Protein AF-A0A836ZQ89-F1 (afdb_monomer)

Mean predicted aligned error: 5.65 Å

Radius of gyration: 13.85 Å; Cα contacts (8 Å, |Δi|>4): 101; chains: 1; bounding box: 37×28×30 Å

Solvent-accessible surface area (backbone atoms only — not comparable to full-atom values): 5110 Å² total; per-residue (Å²): 134,88,80,73,41,78,37,67,58,96,51,58,66,63,53,47,52,40,49,55,52,52,58,74,49,66,87,50,50,81,24,91,89,17,57,43,81,90,74,6,27,27,83,29,20,46,53,32,44,38,40,30,69,74,67,70,41,88,58,57,73,42,59,70,52,52,72,63,56,91,63,85,84,72,54,77,82,52,49,47,64,88,62,126

Sequence (84 aa):
SCVWPQVPPADPAAANDILMRALGLVGTPYRFGGNTPETGFDCSGLVTYVYKDVLALALPRTSRELAAIQGPRIPPERLATRGL

Structure (mmCIF, N/CA/C/O backbone):
data_AF-A0A836ZQ89-F1
#
_entry.id   AF-A0A836ZQ89-F1
#
loop_
_atom_site.group_PDB
_atom_site.id
_atom_site.type_symbol
_atom_site.label_atom_id
_atom_site.label_alt_id
_atom_site.label_comp_id
_atom_site.label_asym_id
_atom_site.label_entity_id
_atom_site.label_seq_id
_atom_site.pdbx_PDB_ins_code
_atom_site.Cartn_x
_atom_site.Cartn_y
_atom_site.Cartn_z
_atom_site.occupancy
_atom_site.B_iso_or_equiv
_atom_site.auth_seq_id
_atom_site.auth_comp_id
_atom_site.auth_asym_id
_atom_site.auth_atom_id
_atom_site.pdbx_PDB_model_num
ATOM 1 N N . SER A 1 1 ? 27.259 10.250 0.993 1.00 50.56 1 SER A N 1
ATOM 2 C CA . SER A 1 1 ? 26.130 10.562 0.099 1.00 50.56 1 SER A CA 1
ATOM 3 C C . SER A 1 1 ? 25.616 9.248 -0.452 1.00 50.56 1 SER A C 1
ATOM 5 O O . SER A 1 1 ? 26.356 8.596 -1.177 1.00 50.56 1 SER A O 1
ATOM 7 N N . CYS A 1 2 ? 24.442 8.782 -0.022 1.00 52.50 2 CYS A N 1
ATOM 8 C CA . CYS A 1 2 ? 23.838 7.573 -0.584 1.00 52.50 2 CYS A CA 1
ATOM 9 C C . CYS A 1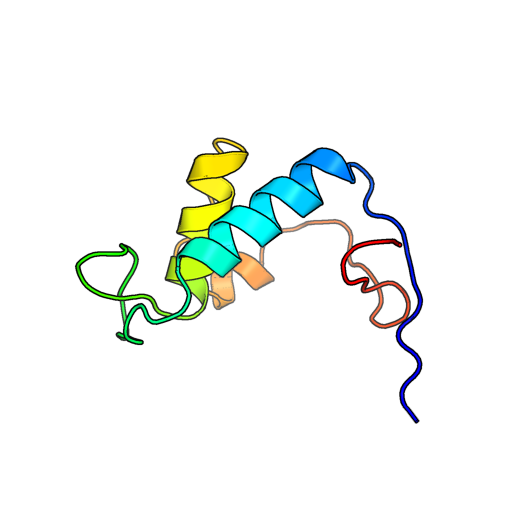 2 ? 23.122 7.974 -1.875 1.00 52.50 2 CYS A C 1
ATOM 11 O O . CYS A 1 2 ? 22.060 8.590 -1.819 1.00 52.50 2 CYS A O 1
ATOM 13 N N . VAL A 1 3 ? 23.732 7.687 -3.025 1.00 62.16 3 VAL A N 1
ATOM 14 C CA . VAL A 1 3 ? 23.064 7.823 -4.323 1.00 62.16 3 VAL A CA 1
ATOM 15 C C . VAL A 1 3 ? 22.222 6.571 -4.515 1.00 62.16 3 VAL A C 1
ATOM 17 O O . VAL A 1 3 ? 22.763 5.480 -4.681 1.00 62.16 3 VAL A O 1
ATOM 20 N N . TRP A 1 4 ? 20.902 6.724 -4.440 1.00 58.19 4 TRP A N 1
ATOM 21 C CA . TRP A 1 4 ? 19.981 5.640 -4.752 1.00 58.19 4 TRP A CA 1
ATOM 22 C C . TRP A 1 4 ? 19.919 5.456 -6.272 1.00 58.19 4 TRP A C 1
ATOM 24 O O . TRP A 1 4 ? 19.651 6.425 -6.992 1.00 58.19 4 TRP A O 1
ATOM 34 N N . PRO A 1 5 ? 20.175 4.243 -6.774 1.00 62.62 5 PRO A N 1
ATOM 35 C CA . PRO A 1 5 ? 20.108 3.960 -8.197 1.00 62.62 5 PRO A CA 1
ATOM 36 C C . PRO A 1 5 ? 18.677 4.164 -8.693 1.00 62.62 5 PRO A C 1
ATOM 38 O O . PRO A 1 5 ? 17.718 3.646 -8.124 1.00 62.62 5 PRO A O 1
ATOM 41 N N . GLN A 1 6 ? 18.534 4.943 -9.761 1.00 64.50 6 GLN A N 1
ATOM 42 C CA . GLN A 1 6 ? 17.248 5.130 -10.420 1.00 64.50 6 GLN A CA 1
ATOM 43 C C . GLN A 1 6 ? 17.011 3.926 -11.333 1.00 64.50 6 GLN A C 1
ATOM 45 O O . GLN A 1 6 ? 17.576 3.833 -12.421 1.00 64.50 6 GLN A O 1
ATOM 50 N N . VAL A 1 7 ? 16.216 2.966 -10.864 1.00 68.75 7 VAL A N 1
ATOM 51 C CA . VAL A 1 7 ? 15.754 1.831 -11.671 1.00 68.75 7 VAL A CA 1
ATOM 52 C C . VAL A 1 7 ? 14.278 2.058 -11.990 1.00 68.75 7 VAL A C 1
ATOM 54 O O . VAL A 1 7 ? 13.454 2.003 -11.081 1.00 68.75 7 VAL A O 1
ATOM 57 N N . PRO A 1 8 ? 13.894 2.327 -13.247 1.00 69.19 8 PRO A N 1
ATOM 58 C CA . PRO A 1 8 ? 12.487 2.513 -13.561 1.00 69.19 8 PRO A CA 1
ATOM 59 C C . PRO A 1 8 ? 11.704 1.232 -13.219 1.00 69.19 8 PRO A C 1
ATOM 61 O O . PRO A 1 8 ? 12.170 0.127 -13.525 1.00 69.19 8 PRO A O 1
ATOM 64 N N . PRO A 1 9 ? 10.539 1.348 -12.556 1.00 76.06 9 PRO A N 1
ATOM 65 C CA . PRO A 1 9 ? 9.680 0.198 -12.299 1.00 76.06 9 PRO A CA 1
ATOM 66 C C . PRO A 1 9 ? 9.193 -0.394 -13.627 1.00 76.06 9 PRO A C 1
ATOM 68 O O . PRO A 1 9 ? 9.091 0.311 -14.629 1.00 76.06 9 PRO A O 1
ATOM 71 N N . ALA A 1 10 ? 8.862 -1.688 -13.625 1.00 79.69 10 ALA A N 1
ATOM 72 C CA . ALA A 1 10 ? 8.350 -2.371 -14.816 1.00 79.69 10 ALA A CA 1
ATOM 73 C C . ALA A 1 10 ? 7.069 -1.715 -15.367 1.00 79.69 10 ALA A C 1
ATOM 75 O O . ALA A 1 10 ? 6.866 -1.695 -16.577 1.00 79.69 10 ALA A O 1
ATOM 76 N N . ASP A 1 11 ? 6.251 -1.148 -14.476 1.00 86.38 11 ASP A N 1
ATOM 77 C CA . ASP A 1 11 ? 5.094 -0.322 -14.814 1.00 86.38 11 ASP A CA 1
ATOM 78 C C . ASP A 1 11 ? 5.181 1.033 -14.079 1.00 86.38 11 ASP A C 1
ATOM 80 O O . ASP A 1 11 ? 4.827 1.138 -12.897 1.00 86.38 11 ASP A O 1
ATOM 84 N N . PRO A 1 12 ? 5.701 2.081 -14.746 1.00 86.44 12 PRO A N 1
ATOM 85 C CA . PRO A 1 12 ? 5.802 3.424 -14.178 1.00 86.44 12 PRO A CA 1
ATOM 86 C C . PRO A 1 12 ? 4.462 4.088 -13.869 1.00 86.44 12 PRO A C 1
ATOM 88 O O . PRO A 1 12 ? 4.396 4.866 -12.917 1.00 86.44 12 PRO A O 1
ATOM 91 N N . ALA A 1 13 ? 3.408 3.787 -14.631 1.00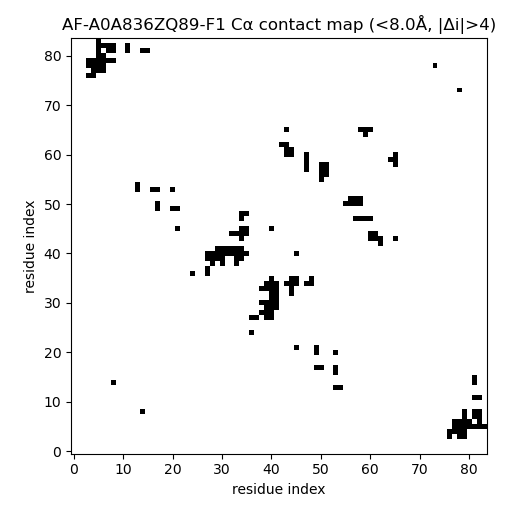 89.19 13 ALA A N 1
ATOM 92 C CA . ALA A 1 13 ? 2.090 4.371 -14.405 1.00 89.19 13 ALA A CA 1
ATOM 93 C C . ALA A 1 13 ? 1.483 3.812 -13.114 1.00 89.19 13 ALA A C 1
ATOM 95 O O . ALA A 1 13 ? 1.162 4.577 -12.206 1.00 89.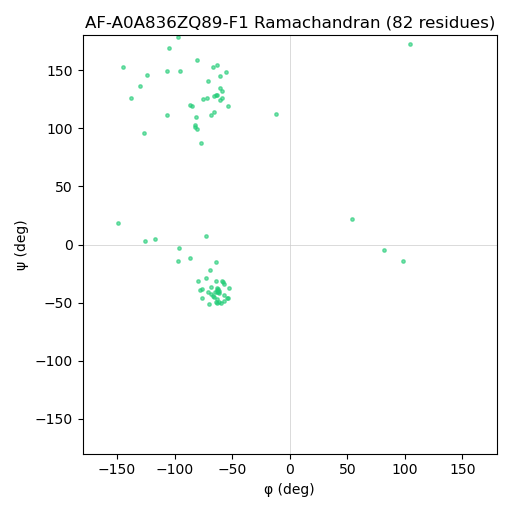19 13 ALA A O 1
ATOM 96 N N . ALA A 1 14 ? 1.470 2.483 -12.971 1.00 89.25 14 ALA A N 1
ATOM 97 C CA . ALA A 1 14 ? 1.016 1.823 -11.750 1.00 89.25 14 ALA A CA 1
ATOM 98 C C . ALA A 1 14 ? 1.806 2.278 -10.510 1.00 89.25 14 ALA A C 1
ATOM 100 O O . ALA A 1 14 ? 1.228 2.559 -9.459 1.00 89.25 14 ALA A O 1
ATOM 101 N N . ALA A 1 15 ? 3.135 2.391 -10.624 1.00 88.69 15 ALA A N 1
ATOM 102 C CA . ALA A 1 15 ? 3.975 2.867 -9.527 1.00 88.69 15 ALA A CA 1
ATOM 103 C C . ALA A 1 15 ? 3.650 4.317 -9.124 1.00 88.69 15 ALA A C 1
ATOM 105 O O . ALA A 1 15 ? 3.664 4.647 -7.934 1.00 88.69 15 ALA A O 1
ATOM 106 N N . ASN A 1 16 ? 3.343 5.180 -10.097 1.00 90.75 16 ASN A N 1
ATOM 107 C CA . ASN A 1 16 ? 2.926 6.552 -9.837 1.00 90.75 16 ASN A CA 1
ATOM 108 C C . ASN A 1 16 ? 1.548 6.611 -9.163 1.00 90.75 16 ASN A C 1
ATOM 110 O O . ASN A 1 16 ? 1.386 7.356 -8.200 1.00 90.75 16 ASN A O 1
ATOM 114 N N . ASP A 1 17 ? 0.586 5.803 -9.600 1.00 93.50 17 ASP A N 1
ATOM 115 C CA . ASP A 1 17 ? -0.758 5.779 -9.014 1.00 93.50 17 ASP A CA 1
ATOM 116 C C . ASP A 1 17 ? -0.736 5.287 -7.559 1.00 93.50 17 ASP A C 1
ATOM 118 O O . ASP A 1 17 ? -1.357 5.895 -6.683 1.00 93.50 17 ASP A O 1
ATOM 122 N N . ILE A 1 18 ? 0.069 4.256 -7.267 1.00 9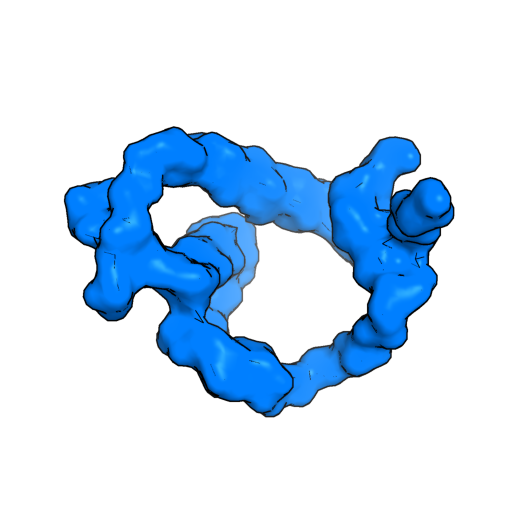3.44 18 ILE A N 1
ATOM 123 C CA . ILE A 1 18 ? 0.348 3.793 -5.896 1.00 93.44 18 ILE A CA 1
ATOM 124 C C . ILE A 1 18 ? 0.923 4.933 -5.051 1.00 93.44 18 ILE A C 1
ATOM 126 O O . ILE A 1 18 ? 0.456 5.177 -3.936 1.00 93.44 18 ILE A O 1
ATOM 130 N N . LEU A 1 19 ? 1.927 5.646 -5.570 1.00 92.56 19 LEU A N 1
ATOM 131 C CA . LEU A 1 19 ? 2.549 6.760 -4.859 1.00 92.56 19 LEU A CA 1
ATOM 132 C C . LEU A 1 19 ? 1.542 7.881 -4.581 1.00 92.56 19 LEU A C 1
ATOM 134 O O . LEU A 1 19 ? 1.441 8.338 -3.445 1.00 92.56 19 LEU A O 1
ATOM 138 N N . MET A 1 20 ? 0.784 8.312 -5.589 1.00 94.62 20 MET A N 1
ATOM 139 C CA . MET A 1 20 ? -0.193 9.393 -5.451 1.00 94.62 20 MET A CA 1
ATOM 140 C C . MET A 1 20 ? -1.304 9.022 -4.470 1.00 94.62 20 MET A C 1
ATOM 142 O O . MET A 1 20 ? -1.693 9.844 -3.638 1.00 94.62 20 MET A O 1
ATOM 146 N N . ARG A 1 21 ? -1.757 7.763 -4.487 1.00 95.31 21 ARG A N 1
ATOM 147 C CA . ARG A 1 21 ? -2.706 7.268 -3.491 1.00 95.31 21 ARG A CA 1
ATOM 148 C C . ARG A 1 21 ? -2.111 7.284 -2.084 1.00 95.31 21 ARG A C 1
ATOM 150 O O . ARG A 1 21 ? -2.764 7.769 -1.166 1.00 95.31 21 ARG A O 1
ATOM 157 N N . ALA A 1 22 ? -0.886 6.799 -1.901 1.00 94.62 22 ALA A N 1
ATOM 158 C CA . ALA A 1 22 ? -0.227 6.824 -0.596 1.00 94.62 22 ALA A CA 1
ATOM 159 C C . ALA A 1 22 ? -0.036 8.260 -0.072 1.00 94.62 22 ALA A C 1
ATOM 161 O O . ALA A 1 22 ? -0.266 8.519 1.108 1.00 94.62 22 ALA A O 1
ATOM 162 N N . LEU A 1 23 ? 0.320 9.205 -0.950 1.00 95.62 23 LEU A N 1
ATOM 163 C CA . LEU A 1 23 ? 0.445 10.624 -0.609 1.00 95.62 23 LEU A CA 1
ATOM 164 C C . LEU A 1 23 ? -0.886 11.234 -0.154 1.00 95.62 23 LEU A C 1
ATOM 166 O O . LEU A 1 23 ? -0.901 12.000 0.805 1.00 95.62 23 LEU A O 1
ATOM 170 N N . GLY A 1 24 ? -2.005 10.855 -0.776 1.00 96.00 24 GLY A N 1
ATOM 171 C CA . GLY A 1 24 ? -3.341 11.295 -0.357 1.00 96.00 24 GLY A CA 1
ATOM 172 C C . GLY A 1 24 ? -3.757 10.822 1.043 1.00 96.00 24 GLY A C 1
ATOM 173 O O . GLY A 1 24 ? -4.698 11.364 1.612 1.00 96.00 24 GLY A O 1
ATOM 174 N N . LEU A 1 25 ? -3.059 9.835 1.613 1.00 96.69 25 LEU A N 1
ATOM 175 C CA . LEU A 1 25 ? -3.312 9.306 2.957 1.00 96.69 25 LEU A CA 1
ATOM 176 C C . LEU A 1 25 ? -2.404 9.935 4.024 1.00 96.69 25 LEU A C 1
ATOM 178 O O . LEU A 1 25 ? -2.541 9.621 5.212 1.00 96.69 25 LEU A O 1
ATOM 182 N N . VAL A 1 26 ? -1.479 10.817 3.631 1.00 95.94 26 VAL A N 1
ATOM 183 C CA . VAL A 1 26 ? -0.600 11.535 4.561 1.00 95.94 26 VAL A CA 1
ATOM 184 C C . VAL A 1 26 ? -1.442 12.349 5.543 1.00 95.94 26 VAL A C 1
ATOM 186 O O . VAL A 1 26 ? -2.364 13.062 5.162 1.00 95.94 26 VAL A O 1
ATOM 189 N N . GLY A 1 27 ? -1.112 12.230 6.829 1.00 95.88 27 GLY A N 1
ATOM 190 C CA . GLY A 1 27 ? -1.882 12.819 7.928 1.00 95.88 27 GLY A CA 1
ATOM 191 C C . GLY A 1 27 ? -2.833 11.834 8.612 1.00 95.88 27 GLY A C 1
ATOM 192 O O . GLY A 1 27 ? -3.265 12.101 9.732 1.00 95.88 27 GLY A O 1
ATOM 193 N N . THR A 1 28 ? -3.096 10.668 8.012 1.00 97.56 28 THR A N 1
ATOM 194 C CA . THR A 1 28 ? -3.835 9.590 8.682 1.00 97.56 28 THR A CA 1
ATOM 195 C C . THR A 1 28 ? -3.042 9.080 9.899 1.00 97.56 28 THR A C 1
ATOM 197 O O . THR A 1 28 ? -1.862 8.749 9.748 1.00 97.56 28 THR A O 1
ATOM 200 N N . PRO A 1 29 ? -3.640 8.987 11.104 1.00 97.69 29 PRO A N 1
ATOM 201 C CA . PRO A 1 29 ? -2.923 8.560 12.303 1.00 97.69 29 PRO A CA 1
ATOM 202 C C . PRO A 1 29 ? -2.347 7.144 12.201 1.00 97.69 29 PRO A C 1
ATOM 204 O O . PRO A 1 29 ? -2.982 6.231 11.669 1.00 97.69 29 PRO A O 1
ATOM 207 N N . TYR A 1 30 ? -1.175 6.934 12.805 1.00 97.06 30 TYR A N 1
ATOM 208 C CA . TYR A 1 30 ? -0.645 5.587 12.997 1.00 97.06 30 TYR A CA 1
ATOM 209 C C . TYR A 1 30 ? -1.445 4.848 14.074 1.00 97.06 30 TYR A C 1
ATOM 211 O O . TYR A 1 30 ? -1.548 5.327 15.207 1.00 97.06 30 TYR A O 1
ATOM 219 N N . ARG A 1 31 ? -1.958 3.657 13.754 1.00 97.31 31 ARG A N 1
ATOM 220 C CA . ARG A 1 31 ? -2.631 2.763 14.706 1.00 97.31 31 ARG A CA 1
ATOM 221 C C . ARG A 1 31 ? -2.209 1.323 14.478 1.00 97.31 31 ARG A C 1
ATOM 223 O O . ARG A 1 31 ? -2.354 0.798 13.382 1.00 97.31 31 ARG A O 1
ATOM 230 N N . PHE A 1 32 ? -1.728 0.670 15.534 1.00 95.75 32 PHE A N 1
ATOM 231 C CA . PHE A 1 32 ? -1.386 -0.750 15.488 1.00 95.75 32 PHE A CA 1
ATOM 232 C C . PHE A 1 32 ? -2.628 -1.584 15.148 1.00 95.75 32 PHE A C 1
ATOM 234 O O . PHE A 1 32 ? -3.648 -1.459 15.823 1.00 95.75 32 PHE A O 1
ATOM 241 N N . GLY A 1 33 ? -2.560 -2.401 14.095 1.00 95.06 33 GLY A N 1
ATOM 242 C CA . GLY A 1 33 ? -3.719 -3.131 13.579 1.00 95.06 33 GLY A CA 1
ATOM 243 C C . GLY A 1 33 ? -4.626 -2.308 12.652 1.00 95.06 33 GLY A C 1
ATOM 244 O O . GLY A 1 33 ? -5.526 -2.883 12.038 1.00 95.06 33 GLY A O 1
ATOM 245 N N . GLY A 1 34 ? -4.361 -1.012 12.470 1.00 96.75 34 GLY A N 1
ATOM 246 C CA . GLY A 1 34 ? -5.116 -0.123 11.586 1.00 96.75 34 GLY A CA 1
ATOM 247 C C . GLY A 1 34 ? -4.877 -0.416 10.104 1.00 96.75 34 GLY A C 1
ATOM 248 O O . GLY A 1 34 ? -3.758 -0.724 9.687 1.00 96.75 34 GLY A O 1
ATOM 249 N N . ASN A 1 35 ? -5.936 -0.342 9.302 1.00 96.38 35 ASN A N 1
ATOM 250 C CA . ASN A 1 35 ? -5.938 -0.706 7.882 1.00 96.38 35 ASN A CA 1
ATOM 251 C C . ASN A 1 35 ? -6.934 0.111 7.034 1.00 96.38 35 ASN A C 1
ATOM 253 O O . ASN A 1 35 ? -7.284 -0.310 5.932 1.00 96.38 35 ASN A O 1
ATOM 257 N N . THR A 1 36 ? -7.388 1.265 7.530 1.00 95.75 36 THR A N 1
ATOM 258 C CA . THR A 1 36 ? -8.361 2.131 6.839 1.00 95.75 36 THR A CA 1
ATOM 259 C C . THR A 1 36 ? -8.067 3.608 7.115 1.00 95.75 36 THR A C 1
ATOM 261 O O . THR A 1 36 ? -7.591 3.906 8.214 1.00 95.75 36 THR A O 1
ATOM 264 N N . PRO A 1 37 ? -8.429 4.542 6.218 1.00 96.00 37 PRO A N 1
ATOM 265 C CA . PRO A 1 37 ? -8.254 5.975 6.458 1.00 96.00 37 PRO A CA 1
ATOM 266 C C . PRO A 1 37 ? -8.944 6.480 7.735 1.00 96.00 37 PRO A C 1
ATOM 268 O O . PRO A 1 37 ? -8.415 7.351 8.418 1.00 96.00 37 PRO A O 1
ATOM 271 N N . GLU A 1 38 ? -10.099 5.913 8.094 1.00 96.56 38 GLU A N 1
ATOM 272 C CA . GLU A 1 38 ? -10.926 6.395 9.206 1.00 96.56 38 GLU A CA 1
ATOM 273 C C . GLU A 1 38 ? -10.360 5.992 10.574 1.00 96.56 38 GLU A C 1
ATOM 275 O O . GLU A 1 38 ? -10.422 6.758 11.535 1.00 96.56 38 GLU A O 1
ATOM 280 N N . THR A 1 39 ? -9.809 4.778 10.680 1.00 95.56 39 THR A N 1
ATOM 281 C CA . THR A 1 39 ? -9.294 4.230 11.950 1.00 95.56 39 THR A CA 1
ATOM 282 C C . THR A 1 39 ? -7.786 4.393 12.126 1.00 95.56 39 THR A C 1
ATOM 284 O O . THR A 1 39 ? -7.280 4.258 13.245 1.00 95.56 39 THR A O 1
ATOM 287 N N . GLY A 1 40 ? -7.069 4.719 11.051 1.00 97.38 40 GLY A N 1
ATOM 288 C CA . GLY A 1 40 ? -5.617 4.794 11.023 1.00 97.38 40 GLY A CA 1
ATOM 289 C C . GLY A 1 40 ? -4.961 3.610 10.315 1.00 97.38 40 GLY A C 1
ATOM 290 O O . GLY A 1 40 ? -5.603 2.611 9.980 1.00 97.38 40 GLY A O 1
ATOM 291 N N . PHE A 1 41 ? -3.646 3.704 10.131 1.00 98.31 41 PHE A N 1
ATOM 292 C CA . PHE A 1 41 ? -2.844 2.662 9.488 1.00 98.31 41 PHE A CA 1
ATOM 293 C C . PHE A 1 41 ? -1.690 2.189 10.371 1.00 98.31 41 PHE A C 1
ATOM 295 O O . PHE A 1 41 ? -1.068 2.982 11.074 1.00 98.31 41 PHE A O 1
ATOM 302 N N . ASP A 1 42 ? -1.352 0.905 10.273 1.00 96.75 42 ASP A N 1
ATOM 303 C CA . ASP A 1 42 ? 0.003 0.429 10.554 1.00 96.75 42 ASP A CA 1
ATOM 304 C C . ASP A 1 42 ? 0.821 0.272 9.262 1.00 96.75 42 ASP A C 1
ATOM 306 O O . ASP A 1 42 ? 0.332 0.512 8.154 1.00 96.75 42 ASP A O 1
ATOM 310 N N . CYS A 1 43 ? 2.087 -0.129 9.405 1.00 94.81 43 CYS A N 1
ATOM 311 C CA . CYS A 1 43 ? 3.019 -0.274 8.288 1.00 94.81 43 CYS A CA 1
ATOM 312 C C . CYS A 1 43 ? 2.484 -1.189 7.174 1.00 94.81 43 CYS A C 1
ATOM 314 O O . CYS A 1 43 ? 2.527 -0.826 6.002 1.00 94.81 43 CYS A O 1
ATOM 316 N N . SER A 1 44 ? 1.937 -2.348 7.531 1.00 96.31 44 SER A N 1
ATOM 317 C CA . SER A 1 44 ? 1.349 -3.295 6.580 1.00 96.31 44 SER A CA 1
ATOM 318 C C . SER A 1 44 ? -0.062 -2.911 6.127 1.00 96.31 44 SER A C 1
ATOM 320 O O . SER A 1 44 ? -0.437 -3.171 4.985 1.00 96.31 44 SER A O 1
ATOM 322 N N . GLY A 1 45 ? -0.844 -2.262 6.988 1.00 96.69 45 GLY A N 1
ATOM 323 C CA . GLY A 1 45 ? -2.198 -1.805 6.697 1.00 96.69 45 GLY A CA 1
ATOM 324 C C . GLY A 1 45 ? -2.214 -0.760 5.589 1.00 96.69 45 GLY A C 1
ATOM 325 O O . GLY A 1 45 ? -3.036 -0.850 4.683 1.00 96.69 45 GLY A O 1
ATOM 326 N N . LEU A 1 46 ? -1.259 0.175 5.600 1.00 97.06 46 LEU A N 1
ATOM 327 C CA . LEU A 1 46 ? -1.117 1.154 4.523 1.00 97.06 46 LEU A CA 1
ATOM 328 C C . LEU A 1 46 ? -0.766 0.479 3.189 1.00 97.06 46 LEU A C 1
ATOM 330 O O . LEU A 1 46 ? -1.422 0.727 2.180 1.00 97.06 46 LEU A O 1
ATOM 334 N N . VAL A 1 47 ? 0.244 -0.398 3.182 1.00 95.62 47 VAL A N 1
ATOM 335 C CA . VAL A 1 47 ? 0.704 -1.090 1.963 1.00 95.62 47 VAL A CA 1
ATOM 336 C C . VAL A 1 47 ? -0.425 -1.915 1.348 1.00 95.62 47 VAL A C 1
ATOM 338 O O . VAL A 1 47 ? -0.719 -1.782 0.163 1.00 95.62 47 VAL A O 1
ATOM 341 N N . THR A 1 48 ? -1.091 -2.734 2.161 1.00 95.19 48 THR A N 1
ATOM 342 C CA . THR A 1 48 ? -2.200 -3.584 1.704 1.00 95.19 48 THR A CA 1
ATOM 343 C C . THR A 1 48 ? -3.364 -2.757 1.161 1.00 95.19 48 THR A C 1
ATOM 345 O O . THR A 1 48 ? -3.905 -3.102 0.113 1.00 95.19 48 THR A O 1
ATOM 348 N N . TYR A 1 49 ? -3.715 -1.645 1.814 1.00 96.31 49 TYR A N 1
ATOM 349 C CA . TYR A 1 49 ? -4.789 -0.755 1.375 1.00 96.31 49 TYR A CA 1
ATOM 350 C C . TYR A 1 49 ? -4.504 -0.120 0.006 1.00 96.31 49 TYR A C 1
ATOM 352 O O . TYR A 1 49 ? -5.340 -0.202 -0.891 1.00 96.31 49 TYR A O 1
ATOM 360 N N . VAL A 1 50 ? -3.316 0.466 -0.184 1.00 96.19 50 VAL A N 1
ATOM 361 C CA . VAL A 1 50 ? -2.967 1.160 -1.436 1.00 96.19 50 VAL A CA 1
ATOM 362 C C . VAL A 1 50 ? -2.896 0.188 -2.617 1.00 96.19 50 VAL A C 1
ATOM 364 O O . VAL A 1 50 ? -3.458 0.467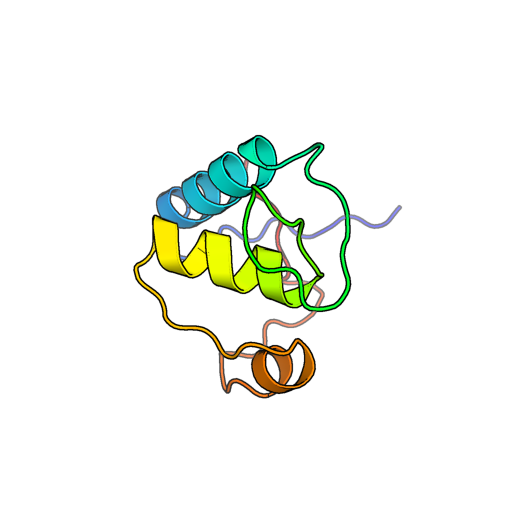 -3.673 1.00 96.19 50 VAL A O 1
ATOM 367 N N . TYR A 1 51 ? -2.252 -0.970 -2.442 1.00 94.56 51 TYR A N 1
ATOM 368 C CA . TYR A 1 51 ? -2.130 -1.972 -3.510 1.00 94.56 51 TYR A CA 1
ATOM 369 C C . TYR A 1 51 ? -3.468 -2.627 -3.857 1.00 94.56 51 TYR A C 1
ATOM 371 O O . TYR A 1 51 ? -3.736 -2.890 -5.030 1.00 94.56 51 TYR A O 1
ATOM 379 N N . LYS A 1 52 ? -4.323 -2.866 -2.855 1.00 94.56 52 LYS A N 1
ATOM 380 C CA . LYS A 1 52 ? -5.675 -3.371 -3.095 1.00 94.56 52 LYS A CA 1
ATOM 381 C C . LYS A 1 52 ? -6.495 -2.381 -3.909 1.00 94.56 52 LYS A C 1
ATOM 383 O O . LYS A 1 52 ? -7.245 -2.804 -4.776 1.00 94.56 52 LYS A O 1
ATOM 388 N N . ASP A 1 53 ? -6.380 -1.091 -3.629 1.00 94.19 53 ASP A N 1
ATOM 389 C CA . ASP A 1 53 ? -7.212 -0.104 -4.302 1.00 94.19 53 ASP A CA 1
ATOM 390 C C . ASP A 1 53 ? -6.754 0.177 -5.739 1.00 94.19 53 ASP A C 1
ATOM 392 O O . ASP A 1 53 ? -7.564 0.143 -6.658 1.00 94.19 53 ASP A O 1
ATOM 396 N N . VAL A 1 54 ? -5.448 0.369 -5.944 1.00 93.94 54 VAL A N 1
ATOM 397 C CA . VAL A 1 54 ? -4.907 0.731 -7.263 1.00 93.94 54 VAL A CA 1
ATOM 398 C C . VAL A 1 54 ? -4.826 -0.476 -8.199 1.00 93.94 54 VAL A C 1
ATOM 400 O O . VAL A 1 54 ? -5.098 -0.352 -9.388 1.00 93.94 54 VAL A O 1
ATOM 403 N N . LEU A 1 55 ? -4.453 -1.650 -7.676 1.00 92.38 55 LEU A N 1
ATOM 404 C CA . LEU A 1 55 ? -4.150 -2.836 -8.490 1.00 92.38 55 LEU A CA 1
ATOM 405 C C . LEU A 1 55 ? -5.087 -4.024 -8.242 1.00 92.38 55 LEU A C 1
ATOM 407 O O . LEU A 1 55 ? -4.833 -5.105 -8.771 1.00 92.38 55 LEU A O 1
ATOM 411 N N . ALA A 1 56 ? -6.126 -3.875 -7.411 1.00 93.12 56 ALA A N 1
ATOM 412 C CA . ALA A 1 56 ? -6.977 -4.987 -6.965 1.00 93.12 56 ALA A CA 1
ATOM 413 C C . ALA A 1 56 ? -6.188 -6.156 -6.330 1.00 93.12 56 ALA A C 1
ATOM 415 O O . ALA A 1 56 ? -6.672 -7.288 -6.263 1.00 93.12 56 ALA A O 1
ATOM 416 N N . LEU A 1 57 ? -4.967 -5.895 -5.843 1.00 89.56 57 LEU A N 1
ATOM 417 C CA . LEU A 1 57 ? -4.065 -6.924 -5.341 1.00 89.56 57 LEU A CA 1
ATOM 418 C C . LEU A 1 57 ? -4.366 -7.239 -3.872 1.00 89.56 57 LEU A C 1
ATOM 420 O O . LEU A 1 57 ? -4.234 -6.388 -2.990 1.00 89.56 57 LEU A O 1
ATOM 424 N N . ALA A 1 58 ? -4.726 -8.490 -3.592 1.00 89.75 58 ALA A N 1
ATOM 425 C CA . ALA A 1 58 ? -4.911 -8.971 -2.229 1.00 89.75 58 ALA A CA 1
ATOM 426 C C . ALA A 1 58 ? -3.558 -9.350 -1.611 1.00 89.75 58 ALA A C 1
ATOM 428 O O . ALA A 1 58 ? -3.007 -10.415 -1.885 1.00 89.75 58 ALA A O 1
ATOM 429 N N . LEU A 1 59 ? -3.028 -8.465 -0.770 1.00 91.00 59 LEU A N 1
ATOM 430 C CA . LEU A 1 59 ? -1.794 -8.700 -0.031 1.00 91.00 59 LEU A CA 1
ATOM 431 C C . LEU A 1 59 ? -2.064 -9.244 1.390 1.00 91.00 59 LEU A C 1
ATOM 433 O O . LEU A 1 59 ? -3.076 -8.884 1.999 1.00 91.00 59 LEU A O 1
ATOM 437 N N . PRO A 1 60 ? -1.159 -10.073 1.949 1.00 93.31 60 PRO A N 1
ATOM 438 C CA . PRO A 1 60 ? -1.187 -10.502 3.344 1.00 93.31 60 PRO A CA 1
ATOM 439 C C . PRO A 1 60 ? -1.211 -9.337 4.332 1.00 93.31 60 PRO A C 1
ATOM 441 O O . PRO A 1 60 ? -0.615 -8.286 4.096 1.00 93.31 60 PRO A O 1
ATOM 444 N N . ARG A 1 61 ? -1.865 -9.546 5.478 1.00 91.19 61 ARG A N 1
ATOM 445 C CA . ARG A 1 61 ? -2.131 -8.475 6.443 1.00 91.19 61 ARG A CA 1
ATOM 446 C C . ARG A 1 61 ? -0.891 -8.022 7.202 1.00 91.19 61 ARG A C 1
ATOM 448 O O . ARG A 1 61 ? -0.877 -6.873 7.633 1.00 91.19 61 ARG A O 1
ATOM 455 N N . THR A 1 62 ? 0.105 -8.879 7.418 1.00 93.25 62 THR A N 1
ATOM 456 C CA . THR A 1 62 ? 1.261 -8.541 8.262 1.00 93.25 62 THR A CA 1
ATOM 457 C C . THR A 1 62 ? 2.527 -8.281 7.453 1.00 93.25 62 THR A C 1
ATOM 459 O O . THR A 1 62 ? 2.784 -8.918 6.434 1.00 93.25 62 THR A O 1
ATOM 462 N N . SER A 1 63 ? 3.396 -7.401 7.958 1.00 90.69 63 SER A N 1
ATOM 463 C CA . SER A 1 63 ? 4.710 -7.133 7.350 1.00 90.69 63 SER A CA 1
ATOM 464 C C . SER A 1 63 ? 5.589 -8.379 7.246 1.00 90.69 63 SER A C 1
ATOM 466 O O . SER A 1 63 ? 6.375 -8.503 6.310 1.00 90.69 63 SER A O 1
ATOM 468 N N . ARG A 1 64 ? 5.443 -9.323 8.186 1.00 90.94 64 ARG A N 1
ATOM 469 C CA . ARG A 1 64 ? 6.166 -10.599 8.159 1.00 90.94 64 ARG A CA 1
ATOM 470 C C . ARG A 1 64 ? 5.725 -11.464 6.982 1.00 90.94 64 ARG A C 1
ATOM 472 O O . ARG A 1 64 ? 6.574 -12.042 6.314 1.00 90.94 64 ARG A O 1
ATOM 479 N N . GLU A 1 65 ? 4.423 -11.547 6.733 1.00 91.44 65 GLU A N 1
ATOM 480 C CA . GLU A 1 65 ? 3.891 -12.294 5.594 1.00 91.44 65 GLU A CA 1
ATOM 4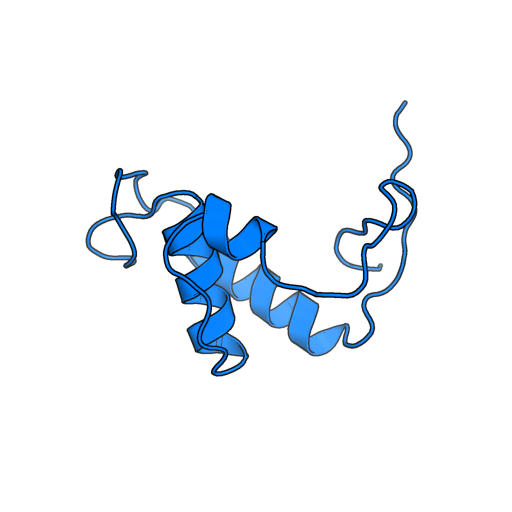81 C C . GLU A 1 65 ? 4.202 -11.588 4.276 1.00 91.44 65 GLU A C 1
ATOM 483 O O . GLU A 1 65 ? 4.625 -12.254 3.340 1.00 91.44 65 GLU A O 1
ATOM 488 N N . LEU A 1 66 ? 4.091 -10.253 4.221 1.00 89.25 66 LEU A N 1
ATOM 489 C CA . LEU A 1 66 ? 4.511 -9.449 3.067 1.00 89.25 66 LEU A CA 1
ATOM 490 C C . LEU A 1 66 ? 5.969 -9.739 2.681 1.00 89.25 66 LEU A C 1
ATOM 492 O O . LEU A 1 66 ? 6.262 -9.979 1.515 1.00 89.25 66 LEU A O 1
ATOM 496 N N . ALA A 1 67 ? 6.873 -9.779 3.664 1.00 87.25 67 ALA A N 1
ATOM 497 C CA . ALA A 1 67 ? 8.281 -10.105 3.445 1.00 87.25 67 ALA A CA 1
ATOM 498 C C . ALA A 1 67 ? 8.519 -11.575 3.049 1.00 87.25 67 ALA A C 1
ATOM 500 O O . ALA A 1 67 ? 9.557 -11.896 2.472 1.00 87.25 67 ALA A O 1
ATOM 501 N N . ALA A 1 68 ? 7.580 -12.467 3.375 1.00 88.44 68 ALA A N 1
ATOM 502 C CA . ALA A 1 68 ? 7.635 -13.880 3.019 1.00 88.44 68 ALA A CA 1
ATOM 503 C C . ALA A 1 68 ? 7.050 -14.176 1.628 1.00 88.44 68 ALA A C 1
ATOM 505 O O . ALA A 1 68 ? 7.247 -15.285 1.126 1.00 88.44 68 ALA A O 1
ATOM 506 N N . ILE A 1 69 ? 6.357 -13.218 0.993 1.00 83.38 69 ILE A N 1
ATOM 507 C CA . ILE A 1 69 ? 5.884 -13.376 -0.385 1.00 83.38 69 ILE A CA 1
ATOM 508 C C . ILE A 1 69 ? 7.090 -13.630 -1.286 1.00 83.38 69 ILE A C 1
ATOM 510 O O . ILE A 1 69 ? 8.047 -12.854 -1.326 1.00 83.38 69 ILE A O 1
ATOM 514 N N . GLN A 1 70 ? 7.026 -14.721 -2.045 1.00 67.25 70 GLN A N 1
ATOM 515 C CA . GLN A 1 70 ? 8.031 -15.042 -3.046 1.00 67.25 70 GLN A CA 1
ATOM 516 C C . GLN A 1 70 ? 7.807 -14.169 -4.285 1.00 67.25 70 GLN A C 1
ATOM 518 O O . GLN A 1 70 ? 7.089 -14.538 -5.208 1.00 67.25 70 GLN A O 1
ATOM 523 N N . GLY A 1 71 ? 8.403 -12.978 -4.275 1.00 71.88 71 GLY A N 1
ATOM 524 C CA . GLY A 1 71 ? 8.624 -12.156 -5.463 1.00 71.88 71 GLY A CA 1
ATOM 525 C C . GLY A 1 71 ? 10.092 -12.205 -5.901 1.00 71.88 71 GLY A C 1
ATOM 526 O O . GLY A 1 71 ? 10.946 -12.690 -5.148 1.00 71.88 71 GLY A O 1
ATOM 527 N N . PRO A 1 72 ? 10.427 -11.682 -7.094 1.00 74.69 72 PRO A N 1
ATOM 528 C CA . PRO A 1 72 ? 11.816 -11.471 -7.480 1.00 74.69 72 PRO A CA 1
ATOM 529 C C . PRO A 1 72 ? 12.522 -10.650 -6.398 1.00 74.69 72 PRO A C 1
ATOM 531 O O . PRO A 1 72 ? 12.120 -9.522 -6.110 1.00 74.69 72 PRO A O 1
ATOM 534 N N . ARG A 1 73 ? 13.569 -11.206 -5.775 1.00 79.00 73 ARG A N 1
ATOM 535 C CA . ARG A 1 73 ? 14.389 -10.425 -4.846 1.00 79.00 73 ARG A CA 1
ATOM 536 C C . ARG A 1 73 ? 15.105 -9.344 -5.636 1.00 79.00 73 ARG A C 1
ATOM 538 O O . ARG A 1 73 ? 15.967 -9.636 -6.463 1.00 79.00 73 ARG A O 1
ATOM 545 N N . ILE A 1 74 ? 14.740 -8.101 -5.359 1.00 80.81 74 ILE A N 1
ATOM 546 C CA . ILE A 1 74 ? 15.435 -6.942 -5.894 1.00 80.81 74 ILE A CA 1
ATOM 547 C C . ILE A 1 74 ? 16.590 -6.638 -4.941 1.00 80.81 74 ILE A C 1
ATOM 549 O O . ILE A 1 74 ? 16.346 -6.438 -3.748 1.00 80.81 74 ILE A O 1
ATOM 553 N N . PRO A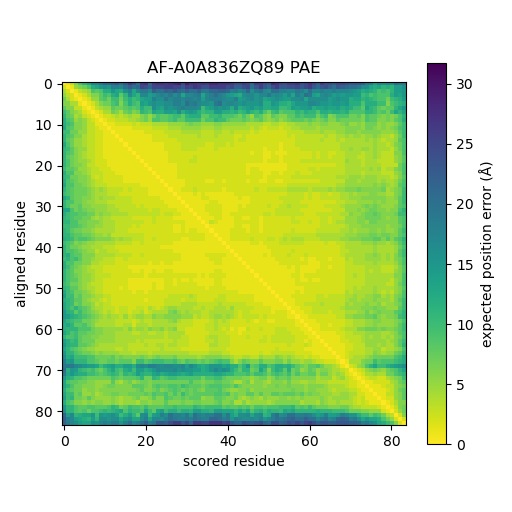 1 75 ? 17.845 -6.664 -5.416 1.00 82.44 75 PRO A N 1
ATOM 554 C CA . PRO A 1 75 ? 18.968 -6.333 -4.560 1.00 82.44 75 PRO A CA 1
ATOM 555 C C . PRO A 1 75 ? 18.895 -4.844 -4.161 1.00 82.44 75 PRO A C 1
ATOM 557 O O . PRO A 1 75 ? 18.295 -4.053 -4.896 1.00 82.44 75 PRO A O 1
ATOM 560 N N . PRO A 1 76 ? 19.442 -4.441 -2.999 1.00 80.44 76 PRO A N 1
ATOM 561 C CA . PRO A 1 76 ? 19.290 -3.081 -2.473 1.00 80.44 76 PRO A CA 1
ATOM 562 C C . PRO A 1 76 ? 19.685 -1.979 -3.466 1.00 80.44 76 PRO A C 1
ATOM 564 O O . PRO A 1 76 ? 19.004 -0.964 -3.570 1.00 80.44 76 PRO A O 1
ATOM 567 N N . GLU A 1 77 ? 20.728 -2.214 -4.260 1.00 80.25 77 GLU A N 1
ATOM 568 C CA . GLU A 1 77 ? 21.217 -1.353 -5.342 1.00 80.25 77 GLU A CA 1
ATOM 569 C C . GLU A 1 77 ? 20.325 -1.336 -6.594 1.00 80.25 77 GLU A C 1
ATOM 571 O O . GLU A 1 77 ? 20.692 -0.797 -7.633 1.00 80.25 77 GLU A O 1
ATOM 576 N N . ARG A 1 78 ? 19.153 -1.957 -6.542 1.00 77.69 78 ARG A N 1
ATOM 577 C CA . ARG A 1 78 ? 18.128 -1.853 -7.581 1.00 77.69 78 ARG A CA 1
ATOM 578 C C . ARG A 1 78 ? 16.783 -1.408 -7.026 1.00 77.69 78 ARG A C 1
ATOM 580 O O . ARG A 1 78 ? 15.819 -1.328 -7.785 1.00 77.69 78 ARG A O 1
ATOM 587 N N . LEU A 1 79 ? 16.707 -1.122 -5.725 1.00 79.56 79 LEU A N 1
ATOM 588 C CA . LEU A 1 79 ? 15.550 -0.455 -5.149 1.00 79.56 79 LEU A CA 1
ATOM 589 C C . LEU A 1 79 ? 15.485 0.956 -5.711 1.00 79.56 79 LEU A C 1
ATOM 591 O O . LEU A 1 79 ? 16.454 1.709 -5.641 1.00 79.56 79 LEU A O 1
ATOM 595 N N . ALA A 1 80 ? 14.325 1.303 -6.243 1.00 71.25 80 ALA A N 1
ATOM 596 C CA . ALA A 1 80 ? 14.107 2.592 -6.851 1.00 71.25 80 ALA A CA 1
ATOM 597 C C . ALA A 1 80 ? 12.847 3.238 -6.306 1.00 71.25 80 ALA A C 1
ATOM 599 O O . ALA A 1 80 ? 11.794 2.615 -6.162 1.00 71.25 80 ALA A O 1
ATOM 600 N N . THR A 1 81 ? 12.979 4.523 -6.025 1.00 67.44 81 THR A N 1
ATOM 601 C CA . THR A 1 81 ? 11.854 5.443 -5.940 1.00 67.44 81 THR A CA 1
ATOM 602 C C . THR A 1 81 ? 11.474 5.862 -7.358 1.00 67.44 81 THR A C 1
ATOM 604 O O 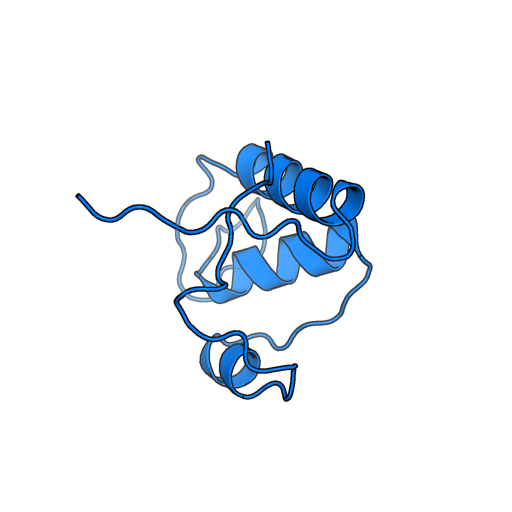. THR A 1 81 ? 12.310 5.746 -8.247 1.00 67.44 81 THR A O 1
ATOM 607 N N . ARG A 1 82 ? 10.238 6.344 -7.563 1.00 58.59 82 ARG A N 1
ATOM 608 C CA . ARG A 1 82 ? 9.741 7.003 -8.792 1.00 58.59 82 ARG A CA 1
ATOM 609 C C . ARG A 1 82 ? 10.861 7.372 -9.782 1.00 58.59 82 ARG A C 1
ATOM 611 O O . ARG A 1 82 ? 11.649 8.263 -9.484 1.00 58.59 82 ARG A O 1
ATOM 618 N N . GLY A 1 83 ? 10.893 6.710 -10.939 1.00 55.94 83 GLY A N 1
ATOM 619 C CA . GLY A 1 83 ? 11.806 7.077 -12.019 1.00 55.94 83 GLY A CA 1
ATOM 620 C C . GLY A 1 83 ? 11.397 8.428 -12.601 1.00 55.94 83 GLY A C 1
ATOM 621 O O . GLY A 1 83 ? 10.327 8.536 -13.201 1.00 55.94 83 GLY A O 1
ATOM 622 N N . LEU A 1 84 ? 12.221 9.448 -12.379 1.00 47.62 84 LEU A N 1
ATOM 623 C CA . LEU A 1 84 ? 12.313 10.627 -13.237 1.00 47.62 84 LEU A CA 1
ATOM 624 C C . LEU A 1 84 ? 13.658 10.579 -13.957 1.00 47.62 84 LEU A C 1
ATOM 626 O O . LEU A 1 84 ? 14.650 10.199 -13.293 1.00 47.62 84 LEU A O 1
#

InterPro domains:
  IPR000064 Endopeptidase, NLPC/P60 domain [PF00877] (27-74)
  IPR000064 Endope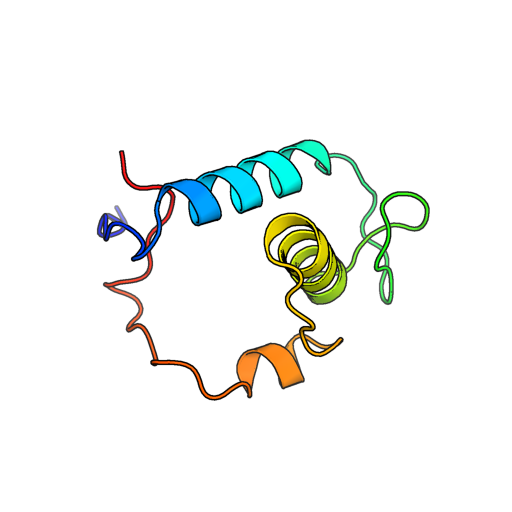ptidase, NLPC/P60 domain [PS51935] (12-84)
  IPR038765 Papain-like cysteine peptidase superfamily [SSF54001] (4-79)
  IPR051202 Peptidase C40 [PTHR47053] (11-79)

Foldseek 3Di:
DDDQDAAQPPDLVLLVQLVVVLVVLPPQDDDDLDQDSVNGDHPQSSVQNSCCVSPVDHADRDPVRNVVPDDPDDPRSNDHDRHD

pLDDT: mean 86.24, std 13.0, range [47.62, 98.31]

Secondary structure (DSSP, 8-state):
---------S-HHHHHHHHHHHHHTTTPPB-TT-EETTTEE-HHHHHHHHHHHHH-----SSHHHHHHS------GGG--SS--

Nearest PDB structures (foldseek):
  8xud-assembly1_I  TM=9.016E-01  e=1.952E-03  Escherichia coli K-12
  8xup-assembly2_F  TM=9.013E-01  e=2.866E-03  Escherichia coli K-12
  8xup-assembly1_E  TM=8.945E-01  e=3.257E-03  Escherichia coli K-12
  7v6t-assembly2_B  TM=8.960E-01  e=3.946E-03  Escherichia coli K-12
  7v6s-assembly2_B  TM=8.860E-01  e=4.780E-03  Escherichia coli K-12

Organism: NCBI:txid1184265